Protein AF-A0A1I4YJH5-F1 (afdb_monomer_lite)

pLDDT: mean 93.34, std 7.6, range [56.06, 97.5]

Structure (mmCIF, N/CA/C/O backbone):
data_AF-A0A1I4YJH5-F1
#
_entry.id   AF-A0A1I4YJH5-F1
#
loop_
_atom_site.group_PDB
_atom_site.id
_atom_site.type_symbol
_atom_site.label_atom_id
_atom_site.label_alt_id
_atom_site.label_comp_id
_atom_site.label_asym_id
_atom_site.label_entity_id
_atom_site.label_seq_id
_atom_site.pdbx_PDB_ins_code
_atom_site.Cartn_x
_atom_site.Cartn_y
_atom_site.Cartn_z
_atom_site.occupancy
_atom_site.B_iso_or_equiv
_atom_site.auth_seq_id
_atom_site.auth_comp_id
_atom_site.auth_asym_id
_atom_site.auth_atom_id
_atom_site.pdbx_PDB_model_num
ATOM 1 N N . MET A 1 1 ? -14.267 -1.151 -4.585 1.00 63.28 1 MET A N 1
ATOM 2 C CA . MET A 1 1 ? -13.378 -0.010 -4.896 1.00 63.28 1 MET A CA 1
ATOM 3 C C . MET A 1 1 ? -12.055 -0.553 -5.412 1.00 63.28 1 MET A C 1
ATOM 5 O O . MET A 1 1 ? -11.573 -1.532 -4.853 1.00 63.28 1 MET A O 1
ATOM 9 N N . THR A 1 2 ? -11.522 0.035 -6.480 1.00 85.12 2 THR A N 1
ATOM 10 C CA . THR A 1 2 ? -10.301 -0.409 -7.180 1.00 85.12 2 THR A CA 1
ATOM 11 C C . THR A 1 2 ? -9.055 0.227 -6.541 1.00 85.12 2 THR A C 1
ATOM 13 O O . THR A 1 2 ? -9.162 1.367 -6.084 1.00 85.12 2 THR A O 1
ATOM 16 N N . PRO A 1 3 ? -7.899 -0.464 -6.462 1.00 92.56 3 PRO A N 1
ATOM 17 C CA . PRO A 1 3 ? -6.636 0.148 -6.039 1.00 92.56 3 PRO A CA 1
ATOM 18 C C . PRO A 1 3 ? -6.267 1.363 -6.902 1.00 92.56 3 PRO A C 1
ATOM 20 O O . PRO A 1 3 ? -6.582 1.403 -8.091 1.00 92.56 3 PRO A O 1
ATOM 23 N N . VAL A 1 4 ? -5.582 2.339 -6.311 1.00 96.31 4 VAL A N 1
ATOM 24 C CA . VAL A 1 4 ? -5.064 3.520 -7.010 1.00 96.31 4 VAL A CA 1
ATOM 25 C C . VAL A 1 4 ? -3.625 3.251 -7.432 1.00 96.31 4 VAL A C 1
ATOM 27 O O . VAL A 1 4 ? -2.792 2.890 -6.600 1.00 96.31 4 VAL A O 1
ATOM 30 N N . ALA A 1 5 ? -3.323 3.442 -8.715 1.00 95.56 5 ALA A N 1
ATOM 31 C CA . ALA A 1 5 ? -1.957 3.371 -9.217 1.00 95.56 5 ALA A CA 1
ATOM 32 C C . ALA A 1 5 ? -1.183 4.642 -8.844 1.00 95.56 5 ALA A C 1
ATOM 34 O O . ALA A 1 5 ? -1.627 5.760 -9.109 1.00 95.56 5 ALA A O 1
ATOM 35 N N . VAL A 1 6 ? -0.014 4.459 -8.239 1.00 96.06 6 VAL A N 1
ATOM 36 C CA . VAL A 1 6 ? 0.943 5.513 -7.914 1.00 96.06 6 VAL A CA 1
ATOM 37 C C . VAL A 1 6 ? 2.151 5.338 -8.837 1.00 96.06 6 VAL A C 1
ATOM 39 O O . VAL A 1 6 ? 2.755 4.260 -8.829 1.00 96.06 6 VAL A O 1
ATOM 42 N N . PRO A 1 7 ? 2.506 6.354 -9.644 1.00 95.94 7 PRO A N 1
ATOM 43 C CA . PRO A 1 7 ? 3.647 6.266 -10.546 1.00 95.94 7 PRO A CA 1
ATOM 44 C C . PRO A 1 7 ?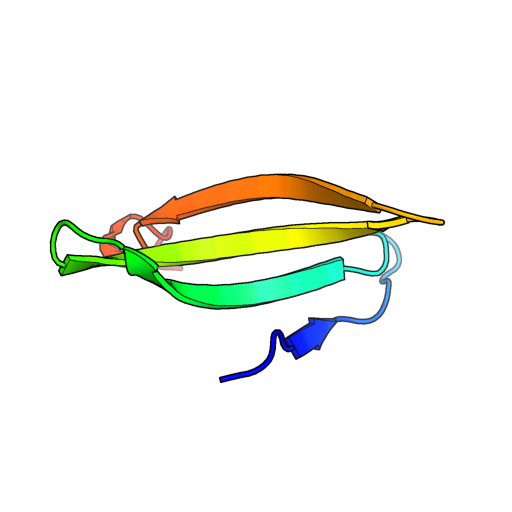 4.963 6.170 -9.769 1.00 95.94 7 PRO A C 1
ATOM 46 O O . PRO A 1 7 ? 5.047 6.562 -8.600 1.00 95.94 7 PRO A O 1
ATOM 49 N N . ALA A 1 8 ? 5.994 5.663 -10.442 1.00 95.25 8 ALA A N 1
ATOM 50 C CA . ALA A 1 8 ? 7.344 5.644 -9.902 1.00 95.25 8 ALA A CA 1
ATOM 51 C C . ALA A 1 8 ? 7.858 7.072 -9.647 1.00 95.25 8 ALA A C 1
ATOM 53 O O . ALA A 1 8 ? 7.474 8.027 -10.326 1.00 95.25 8 ALA A O 1
ATOM 54 N N . THR A 1 9 ? 8.745 7.196 -8.670 1.00 95.00 9 THR A N 1
ATOM 55 C CA . THR A 1 9 ? 9.527 8.397 -8.370 1.00 95.00 9 THR A CA 1
ATOM 56 C C . THR A 1 9 ? 11.010 8.034 -8.335 1.00 95.00 9 THR A C 1
ATOM 58 O O . THR A 1 9 ? 11.364 6.859 -8.375 1.00 95.00 9 THR A O 1
ATOM 61 N N . ASP A 1 10 ? 11.889 9.024 -8.174 1.00 94.88 10 ASP A N 1
ATOM 62 C CA . ASP A 1 10 ? 13.344 8.799 -8.099 1.00 94.88 10 ASP A CA 1
ATOM 63 C C . ASP A 1 10 ? 13.782 7.876 -6.945 1.00 94.88 10 ASP A C 1
ATOM 65 O O . ASP A 1 10 ? 14.903 7.376 -6.935 1.00 94.88 10 ASP A O 1
ATOM 69 N N . ILE A 1 11 ? 12.915 7.673 -5.948 1.00 92.25 11 ILE A N 1
ATOM 70 C CA . ILE A 1 11 ? 13.215 6.912 -4.727 1.00 92.25 11 ILE A CA 1
ATOM 71 C C . ILE A 1 11 ? 12.314 5.686 -4.533 1.00 92.25 11 ILE A C 1
ATOM 73 O O . ILE A 1 11 ? 12.458 4.991 -3.528 1.00 92.25 11 ILE A O 1
ATOM 77 N N . ALA A 1 12 ? 11.344 5.451 -5.422 1.00 90.19 12 ALA A N 1
ATOM 78 C CA . ALA A 1 12 ? 10.382 4.365 -5.265 1.00 90.19 12 ALA A CA 1
ATOM 79 C C . ALA A 1 12 ? 9.764 3.932 -6.598 1.00 90.19 12 ALA A C 1
ATOM 81 O O . ALA A 1 12 ? 9.337 4.769 -7.390 1.00 90.19 12 ALA A O 1
ATOM 82 N N . ASP A 1 13 ? 9.603 2.624 -6.779 1.00 93.12 13 ASP A N 1
ATOM 83 C CA . ASP A 1 13 ? 8.935 2.055 -7.948 1.00 93.12 13 ASP A CA 1
ATOM 84 C C . ASP A 1 13 ? 7.431 2.380 -8.000 1.00 93.12 13 ASP A C 1
ATOM 86 O O . ASP A 1 13 ? 6.798 2.798 -7.013 1.00 93.12 13 ASP A O 1
ATOM 90 N N . ALA A 1 14 ? 6.855 2.167 -9.187 1.00 95.75 14 ALA A N 1
ATOM 91 C CA . ALA A 1 14 ? 5.417 2.229 -9.399 1.00 95.75 14 ALA A CA 1
ATOM 92 C C . ALA A 1 14 ? 4.714 1.164 -8.549 1.00 95.75 14 ALA A C 1
ATOM 94 O O . ALA A 1 14 ? 5.179 0.032 -8.426 1.00 95.75 14 ALA A O 1
ATOM 95 N N . ARG A 1 15 ? 3.584 1.536 -7.950 1.00 96.62 15 ARG A N 1
ATOM 96 C CA . ARG A 1 15 ? 2.893 0.701 -6.963 1.00 96.62 15 ARG A CA 1
ATOM 97 C C . ARG A 1 15 ? 1.396 0.938 -6.967 1.00 96.62 15 ARG A C 1
ATOM 99 O O . ARG A 1 15 ? 0.918 2.007 -7.332 1.00 96.62 15 ARG A O 1
ATOM 106 N N . LEU A 1 16 ? 0.656 -0.048 -6.494 1.00 97.25 16 LEU A N 1
ATOM 107 C CA . LEU A 1 16 ? -0.764 0.041 -6.206 1.00 97.25 16 LEU A CA 1
ATOM 108 C C . LEU A 1 16 ? -0.952 0.351 -4.725 1.00 97.25 16 LEU A C 1
ATO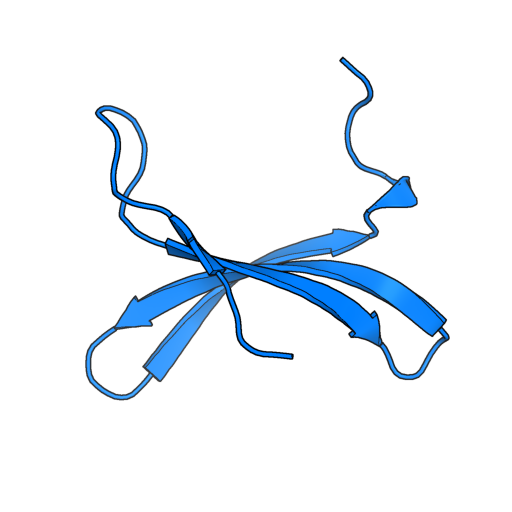M 110 O O . LEU A 1 16 ? -0.351 -0.298 -3.868 1.00 97.25 16 LEU A O 1
ATOM 114 N N . VAL A 1 17 ? -1.807 1.323 -4.422 1.00 96.31 17 VAL A N 1
ATOM 115 C CA . VAL A 1 17 ? -2.209 1.651 -3.053 1.00 96.31 17 VAL A CA 1
ATOM 116 C C . VAL A 1 17 ? -3.709 1.458 -2.914 1.00 96.31 17 VAL A C 1
ATOM 118 O O . VAL A 1 17 ? -4.499 1.949 -3.722 1.00 96.31 17 VAL A O 1
ATOM 121 N N . ARG A 1 18 ? -4.123 0.754 -1.864 1.00 96.00 18 ARG A N 1
ATOM 122 C CA . ARG A 1 18 ? -5.531 0.582 -1.511 1.00 96.00 18 ARG A CA 1
ATOM 123 C C . ARG A 1 18 ? -5.745 0.915 -0.045 1.00 96.00 18 ARG A C 1
ATOM 125 O O . ARG A 1 18 ? -5.005 0.439 0.805 1.00 96.00 18 ARG A O 1
ATOM 132 N N . ILE A 1 19 ? -6.799 1.675 0.235 1.00 96.19 19 ILE A N 1
ATOM 133 C CA . ILE A 1 19 ? -7.324 1.873 1.588 1.00 96.19 19 ILE A CA 1
ATOM 134 C C . ILE A 1 19 ? -8.664 1.141 1.696 1.00 96.19 19 ILE A C 1
ATOM 136 O O . ILE A 1 19 ? -9.482 1.211 0.773 1.00 96.19 19 ILE A O 1
ATOM 140 N N . GLY A 1 20 ? -8.882 0.403 2.782 1.00 95.62 20 GLY A N 1
ATOM 141 C CA . GLY A 1 20 ? -10.157 -0.263 3.040 1.00 95.62 20 GLY A CA 1
ATOM 142 C C . GLY A 1 20 ? -10.180 -1.062 4.337 1.00 95.62 20 GLY A C 1
ATOM 143 O O . GLY A 1 20 ? -9.144 -1.283 4.953 1.00 95.62 20 GLY A O 1
ATOM 144 N N . PHE A 1 21 ? -11.373 -1.495 4.737 1.00 97.06 21 PHE A N 1
ATOM 145 C CA . PHE A 1 21 ? -11.574 -2.280 5.953 1.00 97.06 21 PHE A CA 1
ATOM 146 C C . PHE A 1 21 ? -11.267 -3.766 5.743 1.00 97.06 21 PHE A C 1
ATOM 148 O O . PHE A 1 21 ? -11.608 -4.327 4.697 1.00 97.06 21 PHE A O 1
ATOM 155 N N . ASP A 1 22 ? -10.646 -4.389 6.745 1.00 95.25 22 ASP A N 1
ATOM 156 C CA . ASP A 1 22 ? -10.585 -5.846 6.870 1.00 95.25 22 ASP A CA 1
ATOM 157 C C . ASP A 1 22 ? -11.869 -6.421 7.504 1.00 95.25 22 ASP A C 1
ATOM 159 O O . ASP A 1 22 ? -12.821 -5.702 7.819 1.00 95.25 22 ASP A O 1
ATOM 163 N N . ASP A 1 23 ? -11.904 -7.739 7.687 1.00 97.12 23 ASP A N 1
ATOM 164 C CA . ASP A 1 23 ? -13.011 -8.482 8.302 1.00 97.12 23 ASP A CA 1
ATOM 165 C C . ASP A 1 23 ? -13.225 -8.166 9.793 1.00 97.12 23 ASP A C 1
ATOM 167 O O . ASP A 1 23 ? -14.272 -8.486 10.356 1.00 97.12 23 ASP A O 1
ATOM 171 N N . ARG A 1 24 ? -12.263 -7.489 10.425 1.00 96.56 24 ARG A N 1
ATOM 172 C CA . ARG A 1 24 ? -12.326 -7.021 11.815 1.00 96.56 24 ARG A CA 1
ATOM 173 C C . ARG A 1 24 ? -12.765 -5.560 11.916 1.00 96.56 24 ARG A C 1
ATOM 175 O O . ARG A 1 24 ? -12.850 -5.032 13.023 1.00 96.56 24 ARG A O 1
ATOM 182 N N . GLY A 1 25 ? -13.032 -4.896 10.789 1.00 96.88 25 GLY A N 1
ATOM 183 C CA . GLY A 1 25 ? -13.407 -3.484 10.754 1.00 96.88 25 GLY A CA 1
ATOM 184 C C . GLY A 1 25 ? -12.235 -2.529 10.994 1.00 96.88 25 GLY A C 1
ATOM 185 O O . GLY A 1 25 ? -12.461 -1.371 11.344 1.00 96.88 25 GLY A O 1
ATOM 186 N N . ILE A 1 26 ? -10.990 -2.972 10.796 1.00 96.75 26 ILE A N 1
ATOM 187 C CA . ILE A 1 26 ? -9.804 -2.111 10.862 1.00 96.75 26 IL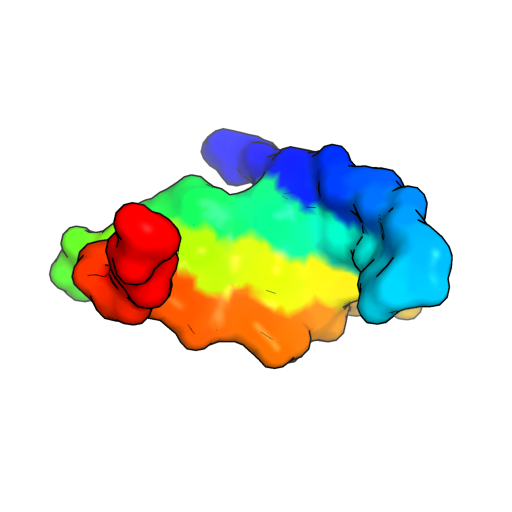E A CA 1
ATOM 188 C C . ILE A 1 26 ? -9.535 -1.549 9.467 1.00 96.75 26 ILE A C 1
ATOM 190 O O . ILE A 1 26 ? -9.415 -2.302 8.503 1.00 96.75 26 ILE A O 1
ATOM 194 N N . GLU A 1 27 ? -9.416 -0.226 9.345 1.00 97.50 27 GLU A N 1
ATOM 195 C CA . GLU A 1 27 ? -9.015 0.400 8.084 1.00 97.50 27 GLU A CA 1
ATOM 196 C C . GLU A 1 27 ? -7.511 0.198 7.853 1.00 97.50 27 GLU A C 1
ATOM 198 O O . GLU A 1 27 ? -6.673 0.616 8.655 1.00 97.50 27 GLU A O 1
ATOM 203 N N . LEU A 1 28 ? -7.170 -0.458 6.748 1.00 97.06 28 LEU A N 1
ATOM 204 C CA . LEU A 1 28 ? -5.811 -0.774 6.338 1.00 97.06 28 LEU A CA 1
ATOM 205 C C . LEU A 1 28 ? -5.426 0.025 5.095 1.00 97.06 28 LEU A C 1
ATOM 207 O O . LEU A 1 28 ? -6.218 0.182 4.168 1.00 97.06 28 LEU A O 1
ATOM 211 N N . GLU A 1 29 ? -4.173 0.462 5.053 1.00 96.94 29 GLU A N 1
ATOM 212 C CA . GLU A 1 29 ? -3.456 0.793 3.829 1.00 96.94 29 GLU A CA 1
ATOM 213 C C . GLU A 1 29 ? -2.671 -0.430 3.363 1.00 96.94 29 GLU A C 1
ATOM 215 O O . GLU A 1 29 ? -1.887 -1.000 4.120 1.00 96.94 29 GLU A O 1
ATOM 220 N N . ILE A 1 30 ? -2.864 -0.806 2.104 1.00 96.69 30 ILE A N 1
ATOM 221 C CA . ILE A 1 30 ? -2.158 -1.890 1.431 1.00 96.69 30 ILE A CA 1
ATOM 222 C C . ILE A 1 30 ? -1.364 -1.281 0.283 1.00 96.69 30 ILE A C 1
ATOM 224 O O . ILE A 1 30 ? -1.932 -0.574 -0.553 1.00 96.69 30 ILE A O 1
ATOM 228 N N . VAL A 1 31 ? -0.070 -1.585 0.230 1.00 96.50 31 VAL A N 1
ATOM 229 C CA . VAL A 1 31 ? 0.824 -1.224 -0.872 1.00 96.50 31 VAL A CA 1
ATOM 230 C C . VAL A 1 31 ? 1.329 -2.498 -1.531 1.00 96.50 31 VAL A C 1
ATOM 232 O O . VAL A 1 31 ? 1.890 -3.373 -0.864 1.00 96.50 31 VAL A O 1
ATOM 235 N N . ALA A 1 32 ? 1.149 -2.586 -2.843 1.00 97.31 32 ALA A N 1
ATOM 236 C CA . ALA A 1 32 ? 1.584 -3.719 -3.644 1.00 97.31 32 ALA A CA 1
ATOM 237 C C . ALA A 1 32 ? 2.306 -3.269 -4.917 1.00 97.31 32 ALA A C 1
ATOM 239 O O . ALA A 1 32 ? 2.064 -2.174 -5.421 1.00 97.31 32 ALA A O 1
ATOM 240 N N . LEU A 1 33 ? 3.171 -4.128 -5.443 1.00 96.06 33 LEU A N 1
ATOM 241 C CA . LEU A 1 33 ? 3.722 -4.014 -6.789 1.00 96.06 33 LEU A CA 1
ATOM 242 C C . LEU A 1 33 ? 2.872 -4.856 -7.743 1.00 96.06 33 LEU A C 1
ATOM 244 O O . LEU A 1 33 ? 2.466 -5.965 -7.390 1.00 96.06 33 LEU A O 1
ATOM 248 N N . ASP A 1 34 ? 2.611 -4.322 -8.933 1.00 94.44 34 ASP A N 1
ATOM 249 C CA . ASP A 1 34 ? 1.931 -5.044 -10.010 1.00 94.44 34 ASP A CA 1
ATOM 250 C C . ASP A 1 34 ? 2.991 -5.725 -10.882 1.00 94.44 34 ASP A C 1
ATOM 252 O O . ASP A 1 34 ? 3.677 -5.070 -11.670 1.00 94.44 34 ASP A O 1
ATOM 256 N N . LEU A 1 35 ? 3.198 -7.023 -10.660 1.00 92.75 35 LEU A N 1
ATOM 257 C CA . LEU A 1 35 ? 4.180 -7.836 -11.370 1.00 92.75 35 LEU A CA 1
ATOM 258 C C . LEU A 1 35 ? 3.474 -8.725 -12.406 1.00 92.75 35 LEU A C 1
ATOM 260 O O . LEU A 1 35 ? 2.267 -8.961 -12.311 1.00 92.75 35 LEU A O 1
ATOM 264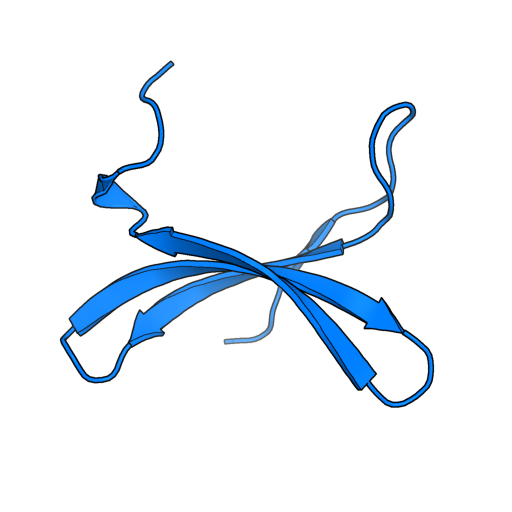 N N . PRO A 1 36 ? 4.194 -9.265 -13.406 1.00 94.94 36 PRO A N 1
ATOM 265 C CA . PRO A 1 36 ? 3.588 -10.172 -14.374 1.00 94.94 36 PRO A CA 1
ATOM 266 C C . PRO A 1 36 ? 2.969 -11.410 -13.705 1.00 94.94 36 PRO A C 1
ATOM 268 O O . PRO A 1 36 ? 3.672 -12.321 -13.283 1.00 94.94 36 PRO A O 1
ATOM 271 N N . GLY A 1 37 ? 1.635 -11.450 -13.653 1.00 94.62 37 GLY A N 1
ATOM 272 C CA . GLY A 1 37 ? 0.864 -12.586 -13.140 1.00 94.62 37 GLY A CA 1
ATOM 273 C C . GLY A 1 37 ? 0.591 -12.574 -11.635 1.00 94.62 37 GLY A C 1
ATOM 274 O O . GLY A 1 37 ? -0.105 -13.471 -11.160 1.00 94.62 37 GLY A O 1
ATOM 275 N N . GLU A 1 38 ? 1.074 -11.578 -10.887 1.00 95.12 38 GLU A N 1
ATOM 276 C CA . GLU A 1 38 ? 0.873 -11.519 -9.438 1.00 95.12 38 GLU A CA 1
ATOM 277 C C . GLU A 1 38 ? 0.945 -10.102 -8.861 1.00 95.12 38 GLU A C 1
ATOM 279 O O . GLU A 1 38 ? 1.558 -9.193 -9.420 1.00 95.12 38 GLU A O 1
ATOM 284 N N . TRP A 1 39 ? 0.344 -9.930 -7.684 1.00 94.88 39 TRP A N 1
ATOM 285 C CA . TRP A 1 39 ? 0.510 -8.732 -6.868 1.00 94.88 39 TRP A CA 1
ATOM 286 C C . TRP A 1 39 ? 1.396 -9.042 -5.674 1.00 94.88 39 TRP A C 1
ATOM 288 O O . TRP A 1 39 ? 0.999 -9.776 -4.767 1.00 94.88 39 TRP A O 1
ATOM 298 N N . LEU A 1 40 ? 2.579 -8.434 -5.646 1.00 96.06 40 LEU A N 1
ATOM 299 C CA . LEU A 1 40 ? 3.480 -8.547 -4.510 1.00 96.06 40 LEU A CA 1
ATOM 300 C C . LEU A 1 40 ? 3.119 -7.484 -3.474 1.00 96.06 40 LEU A C 1
ATOM 302 O O . LEU A 1 40 ? 3.427 -6.305 -3.644 1.00 96.06 40 LEU A O 1
ATOM 306 N N . VAL A 1 41 ? 2.472 -7.893 -2.385 1.00 96.44 41 VAL A N 1
ATOM 307 C CA . VAL A 1 41 ? 2.165 -6.996 -1.264 1.00 96.44 41 VAL A CA 1
ATOM 308 C C . VAL A 1 41 ? 3.429 -6.768 -0.441 1.00 96.44 41 VAL A C 1
ATOM 310 O O . VA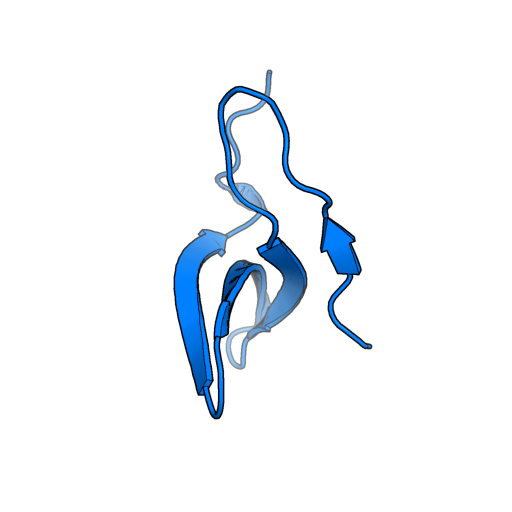L A 1 41 ? 3.948 -7.690 0.182 1.00 96.44 41 VAL A O 1
ATOM 313 N N . ILE A 1 42 ? 3.910 -5.527 -0.420 1.00 95.81 42 ILE A N 1
ATOM 314 C CA . ILE A 1 42 ? 5.151 -5.143 0.273 1.00 95.81 42 ILE A CA 1
ATOM 315 C C . ILE A 1 42 ? 4.888 -4.419 1.595 1.00 95.81 42 ILE A C 1
ATOM 317 O O . ILE A 1 42 ? 5.772 -4.337 2.447 1.00 95.81 42 ILE A O 1
ATOM 321 N N . HIS A 1 43 ? 3.682 -3.878 1.781 1.00 94.81 43 HIS A N 1
ATOM 322 C CA . HIS A 1 43 ? 3.318 -3.169 3.001 1.00 94.81 43 HIS A CA 1
ATOM 323 C C . HIS A 1 43 ? 1.822 -3.276 3.287 1.00 94.81 43 HIS A C 1
ATOM 325 O O . HIS A 1 43 ? 0.994 -3.073 2.399 1.00 94.81 43 HIS A O 1
ATOM 331 N N . VAL A 1 44 ? 1.484 -3.550 4.547 1.00 96.00 44 VAL A N 1
ATOM 332 C CA . VAL A 1 44 ? 0.118 -3.486 5.073 1.00 96.00 44 VAL A CA 1
ATOM 333 C C . VAL A 1 44 ? 0.172 -2.833 6.446 1.00 96.00 44 VAL A C 1
ATOM 335 O O . VAL A 1 44 ? 0.921 -3.284 7.313 1.00 96.00 44 VAL A O 1
ATOM 338 N N . MET A 1 45 ? -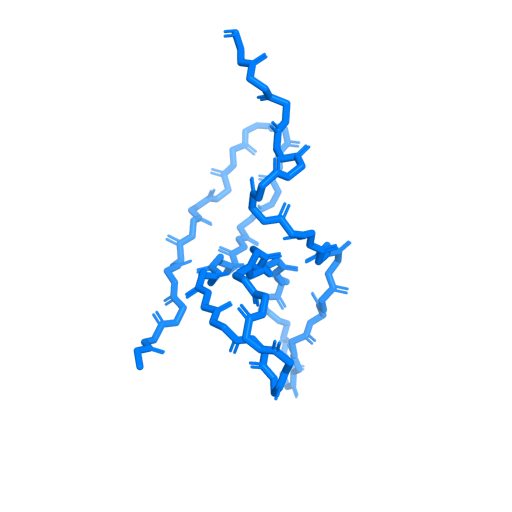0.615 -1.781 6.657 1.00 96.44 45 MET A N 1
ATOM 339 C CA . MET A 1 45 ? -0.620 -1.040 7.918 1.00 96.44 45 MET A CA 1
ATOM 340 C C . MET A 1 45 ? -2.019 -0.518 8.255 1.00 96.44 45 MET A C 1
ATOM 342 O O . MET A 1 45 ? -2.673 0.043 7.377 1.00 96.44 45 MET A O 1
ATOM 346 N N . PRO A 1 46 ? -2.471 -0.607 9.520 1.00 97.12 46 PRO A N 1
ATOM 347 C CA . PRO A 1 46 ? -3.626 0.154 9.979 1.00 97.12 46 PRO A CA 1
ATOM 348 C C . PRO A 1 46 ? -3.429 1.656 9.768 1.00 97.12 46 PRO A C 1
ATOM 350 O O . PRO A 1 46 ? -2.440 2.229 10.234 1.00 97.12 46 PRO A O 1
ATOM 353 N N . THR A 1 47 ? -4.388 2.317 9.120 1.00 95.62 47 THR A N 1
ATOM 354 C CA . THR A 1 47 ? -4.309 3.758 8.823 1.00 95.62 47 THR A CA 1
ATOM 355 C C . THR A 1 47 ? -4.210 4.598 10.096 1.00 95.62 47 THR A C 1
ATOM 357 O O . THR A 1 47 ? -3.506 5.607 10.118 1.00 95.62 47 THR A O 1
ATOM 360 N N . ALA A 1 48 ? -4.826 4.134 11.189 1.00 94.69 48 ALA A N 1
ATOM 361 C CA . ALA A 1 48 ? -4.763 4.749 12.515 1.00 94.69 48 ALA A CA 1
ATOM 362 C C . ALA A 1 48 ? -3.336 4.853 13.088 1.00 94.69 48 ALA A C 1
ATOM 364 O O . ALA A 1 48 ? -3.076 5.716 13.926 1.00 94.69 48 ALA A O 1
ATOM 365 N N . LEU A 1 49 ? -2.416 3.990 12.642 1.00 93.19 49 LEU A N 1
ATOM 366 C CA . LEU A 1 49 ? -1.018 3.978 13.078 1.00 93.19 49 LEU A CA 1
ATOM 367 C C . LEU A 1 49 ? -0.098 4.774 12.149 1.00 93.19 49 LEU A C 1
ATOM 369 O O . LEU A 1 49 ? 1.100 4.873 12.431 1.00 93.19 49 LEU A O 1
ATOM 373 N N . ARG A 1 50 ? -0.618 5.346 11.051 1.00 89.12 50 ARG A N 1
ATOM 374 C CA . ARG A 1 50 ? 0.189 6.199 10.177 1.00 89.12 50 ARG A CA 1
ATOM 375 C C . ARG A 1 50 ? 0.821 7.306 11.002 1.00 89.12 50 ARG A C 1
ATOM 377 O O . ARG A 1 50 ? 0.156 7.993 11.781 1.00 89.12 50 ARG A O 1
ATOM 384 N N . ARG A 1 51 ? 2.124 7.497 10.800 1.00 85.44 51 ARG A N 1
ATOM 385 C CA . ARG A 1 51 ? 2.859 8.583 11.438 1.00 85.44 51 ARG A CA 1
ATOM 386 C C . ARG A 1 51 ? 2.193 9.901 11.050 1.00 85.44 51 ARG A C 1
ATOM 388 O O . ARG A 1 51 ? 2.210 10.278 9.880 1.00 85.44 51 ARG A O 1
ATOM 395 N N . LYS A 1 52 ? 1.607 10.591 12.031 1.00 76.50 52 LYS A N 1
ATOM 396 C CA . LYS A 1 52 ? 1.178 11.978 11.852 1.00 76.50 52 LYS A CA 1
ATOM 397 C C . LYS A 1 52 ? 2.439 12.805 11.635 1.00 76.50 52 LYS A C 1
ATOM 399 O O . LYS A 1 52 ? 3.389 12.690 12.411 1.00 76.50 52 LYS A O 1
ATOM 404 N N . ARG A 1 53 ? 2.470 13.508 10.512 1.00 56.06 53 ARG A N 1
ATOM 405 C CA . ARG A 1 53 ? 3.555 14.413 10.155 1.00 56.06 53 ARG A CA 1
ATOM 406 C C . ARG A 1 53 ? 3.491 15.669 11.011 1.00 56.06 53 ARG A C 1
ATOM 408 O O . ARG A 1 53 ? 2.353 16.066 11.348 1.00 56.06 53 ARG A O 1
#

Radius of gyration: 12.07 Å; chains: 1; bounding box: 27×27×28 Å

Secondary structure (DSSP, 8-state):
-PPEEE--BTTB--EEEEEEE-TTS-EEEEEEEEETTEEEEEEEEEGGGS---

Foldseek 3Di:
DAWDWDPDDPVGHIWTWDWDADPVRFTKIWIWDDDVPDTHTPDIDGPVPPDDD

Sequence (53 aa):
MTPVAVPATDIADARLVRIGFDDRGIELEIVALDLPGEWLVIHVMPTALRRKR

Organism: Pseudonocardia ammonioxydans (NCBI:txid260086)